Protein AF-R0IEX9-F1 (afdb_monomer_lite)

Organism: Exserohilum turcicum (strain 28A) (NCBI:txid671987)

Structure (mmCIF, N/CA/C/O backbone):
data_AF-R0IEX9-F1
#
_entry.id   AF-R0IEX9-F1
#
loop_
_atom_site.group_PDB
_atom_site.id
_atom_site.type_symbol
_atom_site.label_atom_id
_atom_site.label_alt_id
_atom_site.label_comp_id
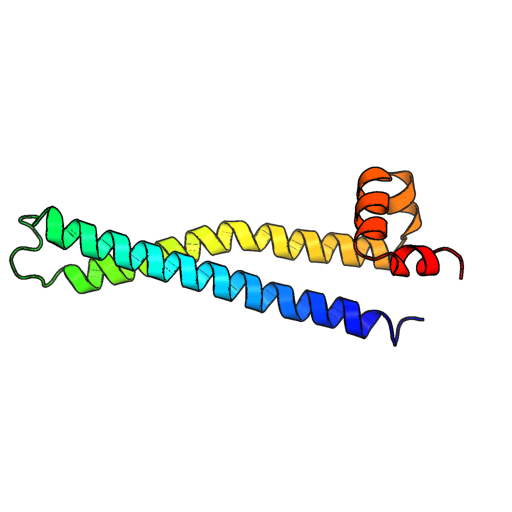_atom_site.label_asym_id
_atom_site.label_entity_id
_atom_site.label_seq_id
_atom_site.pdbx_PDB_ins_code
_atom_site.Cartn_x
_atom_site.Cartn_y
_atom_site.Cartn_z
_atom_site.occupancy
_atom_site.B_iso_or_equiv
_atom_site.auth_seq_id
_atom_site.auth_comp_id
_atom_site.auth_asym_id
_atom_site.auth_atom_id
_atom_site.pdbx_PDB_model_num
ATOM 1 N N . MET A 1 1 ? -31.711 -1.885 19.387 1.00 41.31 1 MET A N 1
ATOM 2 C CA . MET A 1 1 ? -30.317 -1.684 19.847 1.00 41.31 1 MET A CA 1
ATOM 3 C C . MET A 1 1 ? -29.274 -2.184 18.851 1.00 41.31 1 MET A C 1
ATOM 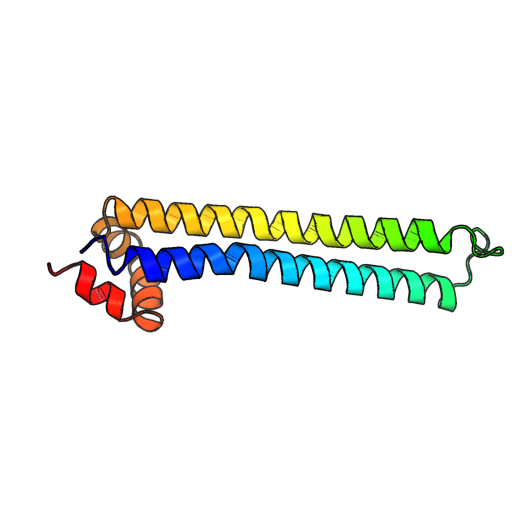5 O O . MET A 1 1 ? -28.434 -1.387 18.470 1.00 41.31 1 MET A O 1
ATOM 9 N N . ILE A 1 2 ? -29.357 -3.431 18.366 1.00 41.78 2 ILE A N 1
ATOM 10 C CA . ILE A 1 2 ? -28.413 -3.986 17.369 1.00 41.78 2 ILE A CA 1
ATOM 11 C C . ILE A 1 2 ? -28.674 -3.515 15.924 1.00 41.78 2 ILE A C 1
ATOM 13 O O . ILE A 1 2 ? -27.785 -3.562 15.083 1.00 41.78 2 ILE A O 1
ATOM 17 N N . LYS A 1 3 ? -29.899 -3.066 15.621 1.00 39.69 3 LYS A N 1
ATOM 18 C CA . LYS A 1 3 ? -30.379 -2.873 14.242 1.00 39.69 3 LYS A CA 1
ATOM 19 C C . LYS A 1 3 ? -29.983 -1.534 13.608 1.00 39.69 3 LYS A C 1
ATOM 21 O O . LYS A 1 3 ? -29.690 -1.519 12.424 1.00 39.69 3 LYS A O 1
ATOM 26 N N . ASP A 1 4 ? -29.907 -0.460 14.396 1.00 45.28 4 ASP A N 1
ATOM 27 C CA . ASP A 1 4 ? -29.552 0.873 13.878 1.00 45.28 4 ASP A CA 1
ATOM 28 C C . ASP A 1 4 ? -28.043 1.168 14.003 1.00 45.28 4 ASP A C 1
ATOM 30 O O . ASP A 1 4 ? -27.485 1.868 13.170 1.00 45.28 4 ASP A O 1
ATOM 34 N N . ARG A 1 5 ? -27.348 0.568 14.990 1.00 50.75 5 ARG A N 1
ATOM 35 C CA . ARG A 1 5 ? -25.893 0.740 15.218 1.00 50.75 5 ARG A CA 1
ATOM 36 C C . ARG A 1 5 ? -25.010 -0.194 14.390 1.00 50.75 5 ARG A C 1
ATOM 38 O O . ARG A 1 5 ? -23.861 0.140 14.123 1.00 50.75 5 ARG A O 1
ATOM 45 N N . SER A 1 6 ? -25.534 -1.359 13.995 1.00 52.41 6 SER A N 1
ATOM 46 C CA . SER A 1 6 ? -24.832 -2.228 13.047 1.00 52.41 6 SER A CA 1
ATOM 47 C C . SER A 1 6 ? -24.699 -1.540 11.701 1.00 52.41 6 SER A C 1
ATOM 49 O O . SER A 1 6 ? -23.665 -1.692 11.089 1.00 52.41 6 SER A O 1
ATOM 51 N N . ILE A 1 7 ? -25.669 -0.738 11.261 1.00 51.94 7 ILE A N 1
ATOM 52 C CA . ILE A 1 7 ? -25.620 -0.102 9.941 1.00 51.94 7 ILE A CA 1
ATOM 53 C C . ILE A 1 7 ? -24.435 0.874 9.846 1.00 51.94 7 ILE A C 1
ATOM 55 O O . ILE A 1 7 ? -23.648 0.730 8.922 1.00 51.94 7 ILE A O 1
ATOM 59 N N . ASP A 1 8 ? -24.230 1.785 10.804 1.00 55.72 8 ASP A N 1
ATOM 60 C CA . ASP A 1 8 ? -23.105 2.743 10.749 1.00 55.72 8 ASP A CA 1
ATOM 61 C C . ASP A 1 8 ? -21.735 2.073 10.954 1.00 55.72 8 ASP A C 1
ATOM 63 O O . ASP A 1 8 ? -20.776 2.382 10.242 1.00 55.72 8 ASP A O 1
ATOM 67 N N . ALA A 1 9 ? -21.639 1.107 11.874 1.00 58.53 9 ALA A N 1
ATOM 68 C CA . ALA A 1 9 ? -20.414 0.330 12.070 1.00 58.53 9 ALA A CA 1
ATOM 69 C C . ALA A 1 9 ? -20.097 -0.561 10.852 1.00 58.53 9 ALA A C 1
ATOM 71 O O . ALA A 1 9 ? -18.952 -0.609 10.414 1.00 58.53 9 ALA A O 1
ATOM 72 N N . LEU A 1 10 ? -21.109 -1.200 10.251 1.00 55.91 10 LEU A N 1
ATOM 73 C CA . LEU A 1 10 ? -20.986 -1.970 9.008 1.00 55.91 10 LEU A CA 1
ATOM 74 C C . LEU A 1 10 ? -20.632 -1.065 7.835 1.00 55.91 10 LEU A C 1
ATOM 76 O O . LEU A 1 10 ? -19.862 -1.481 6.982 1.00 55.91 10 LEU A O 1
ATOM 80 N N . VAL A 1 11 ? -21.169 0.155 7.771 1.00 57.31 11 VAL A N 1
ATOM 81 C CA . VAL A 1 11 ? -20.819 1.122 6.726 1.00 57.31 11 VAL A CA 1
ATOM 82 C C . VAL A 1 11 ? -19.352 1.512 6.858 1.00 57.31 11 VAL A C 1
ATOM 84 O O . VAL A 1 11 ? -18.649 1.480 5.855 1.00 57.31 11 VAL A O 1
ATOM 87 N N . ASN A 1 12 ? -18.849 1.804 8.060 1.00 64.38 12 ASN A N 1
ATOM 88 C CA . ASN A 1 12 ? -17.430 2.112 8.238 1.00 64.38 12 ASN A CA 1
ATOM 89 C C . ASN A 1 12 ? -16.527 0.900 7.941 1.00 64.38 12 ASN A C 1
ATOM 91 O O . ASN A 1 12 ? -15.527 1.053 7.246 1.00 64.38 12 ASN A O 1
ATOM 95 N N . GLU A 1 13 ? -16.912 -0.307 8.362 1.00 66.00 13 GLU A N 1
ATOM 96 C CA . GLU A 1 13 ? -16.196 -1.549 8.028 1.00 66.00 13 GLU A CA 1
ATOM 97 C C . GLU A 1 13 ? -16.171 -1.797 6.510 1.00 66.00 13 GLU A C 1
ATOM 99 O O . GLU A 1 13 ? -15.130 -2.052 5.902 1.00 66.00 13 GLU A O 1
ATOM 104 N N . CYS A 1 14 ? -17.310 -1.582 5.847 1.00 64.25 14 CYS A N 1
ATOM 105 C CA . CYS A 1 14 ? -17.422 -1.659 4.394 1.00 64.25 14 CYS A CA 1
ATOM 106 C C . CYS A 1 14 ? -16.660 -0.541 3.671 1.00 64.25 14 CYS A C 1
ATOM 108 O O . CYS A 1 14 ? -16.390 -0.690 2.482 1.00 64.25 14 CYS A O 1
ATOM 110 N N . LEU A 1 15 ? -16.320 0.567 4.340 1.00 72.56 15 LEU A N 1
ATOM 111 C CA . LEU A 1 15 ? -15.530 1.667 3.778 1.00 72.56 15 LEU A CA 1
ATOM 112 C C . LEU A 1 15 ? -14.024 1.481 4.003 1.00 72.56 15 LEU A C 1
ATOM 114 O O . LEU A 1 15 ? -13.238 1.893 3.149 1.00 72.56 15 LEU A O 1
ATOM 118 N N . ILE A 1 16 ? -13.609 0.817 5.084 1.00 78.81 16 ILE A N 1
ATOM 119 C CA . ILE A 1 16 ? -12.198 0.539 5.382 1.00 78.81 16 ILE A CA 1
ATOM 120 C C . ILE A 1 16 ? -11.562 -0.285 4.256 1.00 78.81 16 ILE A C 1
ATOM 122 O O . ILE A 1 16 ? -10.525 0.109 3.716 1.00 78.81 16 ILE A O 1
ATOM 126 N N . GLY A 1 17 ? -12.204 -1.375 3.826 1.00 80.19 17 GLY A N 1
ATOM 127 C CA . GLY A 1 17 ? -11.691 -2.231 2.748 1.00 80.19 17 GLY A CA 1
ATOM 128 C C . GLY A 1 17 ? -11.400 -1.478 1.434 1.00 80.19 17 GLY A C 1
ATOM 129 O O . GLY A 1 17 ? -10.268 -1.535 0.931 1.00 80.19 17 GLY A O 1
ATOM 130 N N . PRO A 1 18 ? -12.376 -0.740 0.868 1.00 84.81 18 PRO A N 1
ATOM 131 C CA . PRO A 1 18 ? -12.183 0.093 -0.315 1.00 84.81 18 PRO A CA 1
ATOM 132 C C . PRO A 1 18 ? -11.139 1.193 -0.129 1.00 84.81 18 PRO A C 1
ATOM 134 O O . PRO A 1 18 ? -10.307 1.373 -1.014 1.00 84.81 18 PRO A O 1
ATOM 137 N N . VAL A 1 19 ? -11.125 1.897 1.007 1.00 87.56 19 VAL A N 1
ATOM 138 C CA . VAL A 1 19 ? -10.165 2.986 1.258 1.00 87.56 19 VAL A CA 1
ATOM 139 C C . VAL A 1 19 ? -8.733 2.456 1.312 1.00 87.56 19 VAL A C 1
ATOM 1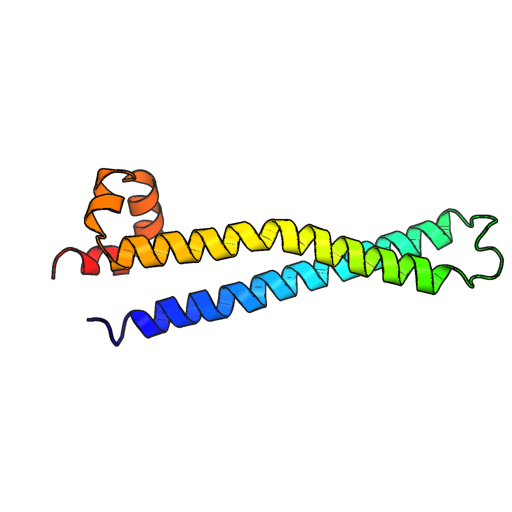41 O O . VAL A 1 19 ? -7.850 2.997 0.642 1.00 87.56 19 VAL A O 1
ATOM 144 N N . LEU A 1 20 ? -8.498 1.359 2.036 1.00 87.94 20 LEU A N 1
ATOM 145 C CA . LEU A 1 20 ? -7.182 0.719 2.108 1.00 87.94 20 LEU A CA 1
ATOM 146 C C . LEU A 1 20 ? -6.744 0.185 0.738 1.00 87.94 20 LEU A C 1
ATOM 148 O O . LEU A 1 20 ? -5.586 0.342 0.348 1.00 87.94 20 LEU A O 1
ATOM 152 N N . SER A 1 21 ? -7.677 -0.372 -0.038 1.00 86.50 21 SER A N 1
ATOM 153 C CA . SER A 1 21 ? -7.404 -0.838 -1.401 1.00 86.50 21 SER A CA 1
ATOM 154 C C . SER A 1 21 ? -7.082 0.314 -2.358 1.00 86.50 21 SER A C 1
ATOM 156 O O . SER A 1 21 ? -6.138 0.211 -3.143 1.00 86.50 21 SER A O 1
ATOM 158 N N . MET A 1 22 ? -7.804 1.435 -2.283 1.00 89.62 22 MET A N 1
ATOM 159 C CA . MET A 1 22 ? -7.512 2.636 -3.073 1.00 89.62 22 MET A CA 1
ATOM 160 C C . MET A 1 22 ? -6.138 3.216 -2.718 1.00 89.62 22 MET A C 1
ATOM 162 O O . MET A 1 22 ? -5.367 3.538 -3.623 1.00 89.62 22 MET A O 1
ATOM 166 N N . GLY A 1 23 ? -5.791 3.265 -1.428 1.00 89.75 23 GLY A N 1
ATOM 167 C CA . GLY A 1 23 ? -4.462 3.667 -0.960 1.00 89.75 23 GLY A CA 1
ATOM 168 C C . GLY A 1 23 ? -3.349 2.763 -1.498 1.00 89.75 23 GLY A C 1
ATOM 169 O O . GLY A 1 23 ? -2.360 3.255 -2.045 1.00 89.75 23 GLY A O 1
ATOM 170 N N . ALA A 1 24 ? -3.539 1.441 -1.445 1.00 91.88 24 ALA A N 1
ATOM 171 C CA . ALA A 1 24 ? -2.594 0.478 -2.012 1.00 91.88 24 ALA A CA 1
ATOM 172 C C . ALA A 1 24 ? -2.421 0.650 -3.527 1.00 91.88 24 ALA A C 1
ATOM 174 O O . ALA A 1 24 ? -1.306 0.578 -4.044 1.00 91.88 24 ALA A O 1
ATOM 175 N N . THR A 1 25 ? -3.516 0.925 -4.237 1.00 92.06 25 THR A N 1
ATOM 176 C CA . THR A 1 25 ? -3.491 1.146 -5.687 1.00 92.06 25 THR A CA 1
ATOM 177 C C . THR A 1 25 ? -2.745 2.438 -6.037 1.00 92.06 25 THR A C 1
ATOM 179 O O . THR A 1 25 ? -1.941 2.453 -6.967 1.00 92.06 25 THR A O 1
ATOM 182 N N . PHE A 1 26 ? -2.940 3.511 -5.265 1.00 93.44 26 PHE A N 1
ATOM 183 C CA . PHE A 1 26 ? -2.195 4.763 -5.425 1.00 93.44 26 PHE A CA 1
ATOM 184 C C . PHE A 1 26 ? -0.686 4.563 -5.226 1.00 93.44 26 PHE A C 1
ATOM 186 O O . PHE A 1 26 ? 0.111 5.001 -6.058 1.00 93.44 26 PHE A O 1
ATOM 193 N N . ILE A 1 27 ? -0.287 3.846 -4.171 1.00 94.62 27 ILE A N 1
ATOM 194 C CA . ILE A 1 27 ? 1.124 3.531 -3.896 1.00 94.62 27 ILE A CA 1
ATOM 195 C C . ILE A 1 27 ? 1.733 2.698 -5.030 1.00 94.62 27 ILE A C 1
ATOM 197 O O . ILE A 1 27 ? 2.860 2.964 -5.452 1.00 94.62 27 ILE A O 1
ATOM 201 N N . ALA A 1 28 ? 0.987 1.732 -5.570 1.00 95.19 28 ALA A N 1
ATOM 202 C CA . ALA A 1 28 ? 1.428 0.927 -6.704 1.00 95.19 28 ALA A CA 1
ATOM 203 C C . ALA A 1 28 ? 1.704 1.789 -7.952 1.00 95.19 28 ALA A C 1
ATOM 205 O O . ALA A 1 28 ? 2.759 1.648 -8.575 1.00 95.19 28 ALA A O 1
ATOM 206 N N . TYR A 1 29 ? 0.815 2.736 -8.280 1.00 94.94 29 TYR A N 1
ATOM 207 C CA . TYR A 1 29 ? 1.033 3.680 -9.383 1.00 94.94 29 TYR A CA 1
ATOM 208 C C . TYR A 1 29 ? 2.215 4.625 -9.138 1.00 94.94 29 TYR A C 1
ATOM 210 O O . TYR A 1 29 ? 2.996 4.866 -10.057 1.00 94.94 29 TYR A O 1
ATOM 218 N N . ALA A 1 30 ? 2.392 5.128 -7.914 1.00 95.94 30 ALA A N 1
ATOM 219 C CA . ALA A 1 30 ? 3.542 5.960 -7.569 1.00 95.94 30 ALA A CA 1
ATOM 220 C C . ALA A 1 30 ? 4.866 5.189 -7.722 1.00 95.94 30 ALA A C 1
ATOM 222 O O . ALA A 1 30 ? 5.828 5.711 -8.285 1.00 95.94 30 ALA A O 1
ATOM 223 N N . CYS A 1 31 ? 4.909 3.924 -7.294 1.00 95.25 31 CYS A N 1
ATOM 224 C CA . CYS A 1 31 ? 6.085 3.066 -7.447 1.00 95.25 31 CYS A CA 1
ATOM 225 C C . CYS A 1 31 ? 6.397 2.785 -8.928 1.00 95.25 31 CYS A C 1
ATOM 227 O O . CYS A 1 31 ? 7.547 2.895 -9.352 1.00 95.25 31 CYS A O 1
ATOM 229 N N . ALA A 1 32 ? 5.367 2.513 -9.733 1.00 94.38 32 ALA A N 1
ATOM 230 C CA . ALA A 1 32 ? 5.487 2.338 -11.179 1.00 94.38 32 ALA A CA 1
ATOM 231 C C . ALA A 1 32 ? 6.020 3.603 -11.881 1.00 94.38 32 ALA A C 1
ATOM 233 O O . ALA A 1 32 ? 6.914 3.511 -12.724 1.00 94.38 32 ALA A O 1
ATOM 234 N N . LEU A 1 33 ? 5.527 4.788 -11.496 1.00 93.88 33 LEU A N 1
ATOM 235 C CA . LEU A 1 33 ? 6.005 6.077 -12.003 1.00 93.88 33 LEU A CA 1
ATOM 236 C C . LEU A 1 33 ? 7.488 6.294 -11.668 1.00 93.88 33 LEU A C 1
ATOM 238 O O . LEU A 1 33 ? 8.270 6.664 -12.541 1.00 93.88 33 LEU A O 1
ATOM 242 N N . LEU A 1 34 ? 7.893 6.040 -10.421 1.00 93.00 34 LEU A N 1
ATOM 243 C CA . LEU A 1 34 ? 9.286 6.189 -9.998 1.00 93.00 34 LEU A CA 1
ATOM 244 C C . LEU A 1 34 ? 10.215 5.208 -10.724 1.00 93.00 34 LEU A C 1
ATOM 246 O O . LEU A 1 34 ? 11.300 5.604 -11.147 1.00 93.00 34 LEU A O 1
ATOM 250 N N . ALA A 1 35 ? 9.784 3.961 -10.931 1.00 92.19 35 ALA A N 1
ATOM 251 C CA . ALA A 1 35 ? 10.535 2.979 -11.713 1.00 92.19 35 ALA A CA 1
ATOM 252 C C . ALA A 1 35 ? 10.696 3.416 -13.179 1.00 92.19 35 ALA A C 1
ATOM 254 O O . ALA A 1 35 ? 11.773 3.276 -13.757 1.00 92.19 35 ALA A O 1
ATOM 255 N N . TYR A 1 36 ? 9.651 4.000 -13.768 1.00 90.44 36 TYR A N 1
ATOM 256 C CA . TYR A 1 36 ? 9.712 4.552 -15.118 1.00 90.44 36 TYR A CA 1
ATOM 257 C C . TYR A 1 36 ? 10.688 5.736 -15.219 1.00 90.44 36 TYR A C 1
ATOM 259 O O . TYR A 1 36 ? 11.557 5.748 -16.092 1.00 90.44 36 TYR A O 1
ATOM 267 N N . LEU A 1 37 ? 10.608 6.693 -14.288 1.00 90.38 37 LEU A N 1
ATOM 268 C CA . LEU A 1 37 ? 11.540 7.824 -14.218 1.00 90.38 37 LEU A CA 1
ATOM 269 C C . LEU A 1 37 ? 12.990 7.356 -14.027 1.00 90.38 37 LEU A C 1
ATOM 271 O O . LEU A 1 37 ? 13.898 7.886 -14.666 1.00 90.38 37 LEU A O 1
ATOM 275 N N . TYR A 1 38 ? 13.209 6.332 -13.200 1.00 89.19 38 TYR A N 1
ATOM 276 C CA . TYR A 1 38 ? 14.528 5.740 -12.987 1.00 89.19 38 TYR A CA 1
ATOM 277 C C . TYR A 1 38 ? 15.136 5.185 -14.282 1.00 89.19 38 TYR A C 1
ATOM 279 O O . TYR A 1 38 ? 16.312 5.431 -14.559 1.00 89.19 38 TYR A O 1
ATOM 287 N N . LEU A 1 39 ? 14.342 4.479 -15.094 1.00 87.81 39 LEU A N 1
ATOM 288 C CA . 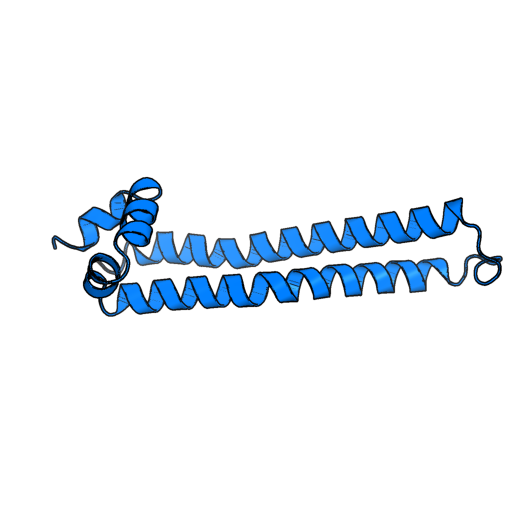LEU A 1 39 ? 14.799 3.937 -16.376 1.00 87.81 39 LEU A CA 1
ATOM 289 C C . LEU A 1 39 ? 15.146 5.035 -17.387 1.00 87.81 39 LEU A C 1
ATOM 291 O O . LEU A 1 39 ? 16.138 4.891 -18.100 1.00 87.81 39 LEU A O 1
ATOM 295 N N . ILE A 1 40 ? 14.381 6.132 -17.422 1.00 86.00 40 ILE A N 1
ATOM 296 C CA . ILE A 1 40 ? 14.663 7.281 -18.297 1.00 86.00 40 ILE A CA 1
ATOM 297 C C . ILE A 1 40 ? 15.979 7.952 -17.899 1.00 86.00 40 ILE A C 1
ATOM 299 O O . ILE A 1 40 ? 16.866 8.118 -18.734 1.00 86.00 40 ILE A O 1
ATOM 303 N N . PHE A 1 41 ? 16.125 8.332 -16.628 1.00 87.12 41 PHE A N 1
ATOM 304 C CA . PHE A 1 41 ? 17.292 9.102 -16.192 1.00 87.12 41 PHE A CA 1
ATOM 305 C C . PHE A 1 41 ? 18.579 8.277 -16.169 1.00 87.12 41 PHE A C 1
ATOM 307 O O . PHE A 1 41 ? 19.648 8.815 -16.443 1.00 87.12 41 PHE A O 1
ATOM 314 N N . THR A 1 42 ? 18.492 6.980 -15.867 1.00 84.31 42 THR A N 1
ATOM 315 C CA . THR A 1 42 ? 19.679 6.121 -15.737 1.00 84.31 42 THR A CA 1
ATOM 316 C C . THR A 1 42 ? 20.100 5.495 -17.067 1.00 84.31 42 THR A C 1
ATOM 318 O O . THR A 1 42 ? 21.249 5.083 -17.191 1.00 84.31 42 THR A O 1
ATOM 321 N N . SER A 1 43 ? 19.203 5.428 -18.064 1.00 79.31 43 SER A N 1
ATOM 322 C CA . SER A 1 43 ? 19.479 4.886 -19.409 1.00 79.31 43 SER A CA 1
ATOM 323 C C . SER A 1 43 ? 20.328 3.598 -19.390 1.00 79.31 43 SER A C 1
ATOM 325 O O . SER A 1 43 ? 21.417 3.551 -19.968 1.00 79.31 43 SER A O 1
ATOM 327 N N . PRO A 1 44 ? 19.897 2.551 -18.665 1.00 81.56 44 PRO A N 1
ATOM 328 C CA . PRO A 1 44 ? 20.751 1.400 -18.418 1.00 81.56 44 PRO A CA 1
ATOM 329 C C . PRO A 1 44 ? 20.983 0.565 -19.684 1.00 81.56 44 PRO A C 1
ATOM 331 O O . PRO A 1 44 ? 20.066 0.352 -20.476 1.00 81.56 44 PRO A O 1
ATOM 334 N N . ALA A 1 45 ? 22.188 0.000 -19.826 1.00 78.06 45 ALA A N 1
ATOM 335 C CA . ALA A 1 45 ? 22.589 -0.782 -21.002 1.00 78.06 45 ALA A CA 1
ATOM 336 C C . ALA A 1 45 ? 21.690 -2.006 -21.280 1.00 78.06 45 ALA A C 1
ATOM 338 O O . ALA A 1 45 ? 21.508 -2.380 -22.434 1.00 78.06 45 ALA A O 1
ATOM 339 N N . TYR A 1 46 ? 21.085 -2.607 -20.247 1.00 77.38 46 TYR A N 1
ATOM 340 C CA . TYR A 1 46 ? 20.145 -3.725 -20.412 1.00 77.38 46 TYR A CA 1
ATOM 341 C C . TYR A 1 46 ? 18.799 -3.304 -21.022 1.00 77.38 46 TYR A C 1
ATOM 343 O O . TYR A 1 46 ? 18.069 -4.156 -21.512 1.00 77.38 46 TYR A O 1
ATOM 351 N N . ASN A 1 47 ? 18.452 -2.014 -20.987 1.00 79.50 47 ASN A N 1
ATOM 352 C CA . ASN A 1 47 ? 17.197 -1.472 -21.512 1.00 79.50 47 ASN A CA 1
ATOM 353 C C . ASN A 1 47 ? 17.433 -0.532 -22.706 1.00 79.50 47 ASN A C 1
ATOM 355 O O . ASN A 1 47 ? 16.619 0.356 -22.951 1.00 79.50 47 ASN A O 1
ATOM 359 N N . ALA A 1 48 ? 18.534 -0.714 -23.443 1.00 74.25 48 ALA A N 1
ATOM 360 C CA . ALA A 1 48 ? 18.872 0.121 -24.596 1.00 74.25 48 ALA A CA 1
ATOM 361 C C . ALA A 1 48 ? 17.775 0.109 -25.682 1.00 74.25 48 ALA A C 1
ATOM 363 O O . ALA A 1 48 ? 17.467 1.153 -26.250 1.00 74.25 48 ALA A O 1
ATOM 364 N N . ASP A 1 49 ? 17.122 -1.039 -25.893 1.00 79.12 49 ASP A N 1
ATOM 365 C CA . ASP A 1 49 ? 16.017 -1.202 -26.853 1.00 79.12 49 ASP A CA 1
ATOM 366 C C . ASP A 1 49 ? 14.629 -0.889 -26.251 1.00 79.12 49 ASP A C 1
ATOM 368 O O . ASP A 1 49 ? 13.600 -1.066 -26.901 1.00 79.12 49 ASP A O 1
ATOM 372 N N . GLY A 1 50 ? 14.561 -0.487 -24.975 1.00 78.56 50 GLY A N 1
ATOM 373 C CA . GLY A 1 50 ? 13.314 -0.168 -24.268 1.00 78.56 50 GLY A CA 1
ATOM 374 C C . GLY A 1 50 ? 12.414 -1.363 -23.915 1.00 78.56 50 GLY A C 1
ATOM 375 O O . GLY A 1 50 ? 11.436 -1.183 -23.184 1.00 78.56 50 GLY A O 1
ATOM 376 N N . GLY A 1 51 ? 12.739 -2.578 -24.369 1.00 85.19 51 GLY A N 1
ATOM 377 C CA . GLY A 1 51 ? 11.917 -3.780 -24.181 1.00 85.19 51 GLY A CA 1
ATOM 378 C C . GLY A 1 51 ? 11.713 -4.225 -22.726 1.00 85.19 51 GLY A C 1
ATOM 379 O O . GLY A 1 51 ? 10.708 -4.866 -22.423 1.00 85.19 51 GLY A O 1
ATOM 380 N N . TYR A 1 52 ? 12.603 -3.849 -21.802 1.00 85.62 52 TYR A N 1
ATOM 381 C CA . TYR A 1 52 ? 12.463 -4.184 -20.377 1.00 85.62 52 TYR A CA 1
ATOM 382 C C . TYR A 1 52 ? 11.613 -3.178 -19.601 1.00 85.62 52 TYR A C 1
ATOM 384 O O . TYR A 1 52 ? 11.139 -3.494 -18.510 1.00 85.62 52 TYR A O 1
ATOM 392 N N . THR A 1 53 ? 11.358 -1.997 -20.165 1.00 86.88 53 THR A N 1
ATOM 393 C CA . THR A 1 53 ? 10.530 -0.951 -19.550 1.00 86.88 53 THR A CA 1
ATOM 394 C C . THR A 1 53 ? 9.163 -1.458 -19.069 1.00 86.88 53 THR A C 1
ATOM 396 O O . THR A 1 53 ? 8.874 -1.288 -17.884 1.00 86.88 53 THR A O 1
ATOM 399 N N . PRO A 1 54 ? 8.324 -2.122 -19.898 1.00 89.00 54 PRO A N 1
ATOM 400 C CA . PRO A 1 54 ? 7.022 -2.611 -19.437 1.00 89.00 54 PRO A CA 1
ATOM 401 C C . PRO A 1 54 ? 7.143 -3.660 -18.324 1.00 89.00 54 PRO A C 1
ATOM 403 O O . PRO A 1 54 ? 6.331 -3.663 -17.403 1.00 89.00 54 PRO A O 1
ATOM 406 N N . VAL A 1 55 ? 8.170 -4.514 -18.368 1.00 90.88 55 VAL A N 1
ATOM 407 C CA . VAL A 1 55 ? 8.388 -5.571 -17.369 1.00 90.88 55 VAL A CA 1
ATOM 408 C C . VAL A 1 55 ? 8.786 -4.974 -16.021 1.00 90.88 55 VAL A C 1
ATOM 410 O O . VAL A 1 55 ? 8.195 -5.318 -15.001 1.00 90.88 55 VAL A O 1
ATOM 413 N N . VAL A 1 56 ? 9.747 -4.047 -16.007 1.00 90.62 56 VAL A N 1
ATOM 414 C CA . VAL A 1 56 ? 10.222 -3.387 -14.782 1.00 90.62 56 VAL A CA 1
ATOM 415 C C . VAL A 1 56 ? 9.111 -2.556 -14.142 1.00 90.62 56 VAL A C 1
ATOM 417 O O . VAL A 1 56 ? 8.911 -2.631 -12.931 1.00 90.62 56 VAL A O 1
ATOM 420 N N . VAL A 1 57 ? 8.349 -1.804 -14.942 1.00 93.06 57 VAL A N 1
ATOM 421 C CA . VAL A 1 57 ? 7.238 -0.976 -14.449 1.00 93.06 57 VAL A CA 1
ATOM 422 C C . VAL A 1 57 ? 6.102 -1.844 -13.899 1.00 93.06 57 VAL A C 1
ATOM 424 O O . VAL A 1 57 ? 5.598 -1.566 -12.810 1.00 93.06 57 VAL A O 1
ATOM 427 N N . ALA A 1 58 ? 5.732 -2.926 -14.593 1.00 93.31 58 ALA A N 1
ATOM 428 C CA . ALA A 1 58 ? 4.724 -3.866 -14.103 1.00 93.31 58 ALA A CA 1
ATOM 429 C C . ALA A 1 58 ? 5.172 -4.562 -12.808 1.00 93.31 58 ALA A C 1
ATOM 431 O O . ALA A 1 58 ? 4.388 -4.703 -11.870 1.00 93.31 58 ALA A O 1
ATOM 432 N N . PHE A 1 59 ? 6.444 -4.954 -12.721 1.00 94.12 59 PHE A N 1
ATOM 433 C CA . PHE A 1 59 ? 6.997 -5.575 -11.522 1.00 94.12 59 PHE A CA 1
ATOM 434 C C . PHE A 1 59 ? 7.019 -4.607 -10.330 1.00 94.12 59 PHE A C 1
ATOM 436 O O . PHE A 1 59 ? 6.600 -4.974 -9.232 1.00 94.12 59 PHE A O 1
ATOM 443 N N . ALA A 1 60 ? 7.422 -3.351 -10.553 1.00 94.25 60 ALA A N 1
ATOM 444 C CA . ALA A 1 60 ? 7.384 -2.299 -9.539 1.00 94.25 60 ALA A CA 1
ATOM 445 C C . ALA A 1 60 ? 5.955 -2.026 -9.042 1.00 94.25 60 ALA A C 1
ATOM 447 O O . ALA A 1 60 ? 5.740 -1.899 -7.837 1.00 94.25 60 ALA A O 1
ATOM 448 N N . PHE A 1 61 ? 4.967 -2.014 -9.944 1.00 94.69 61 PHE A N 1
ATOM 449 C CA . PHE A 1 61 ? 3.555 -1.892 -9.577 1.00 94.69 61 PHE A CA 1
ATOM 450 C C . PHE A 1 61 ? 3.114 -3.027 -8.643 1.00 94.69 61 PHE A C 1
ATOM 452 O O . PHE A 1 61 ? 2.544 -2.773 -7.581 1.00 94.69 61 PHE A O 1
ATOM 459 N N . VAL A 1 62 ? 3.403 -4.282 -9.009 1.00 95.19 62 VAL A N 1
ATOM 460 C CA . VAL A 1 62 ? 3.008 -5.453 -8.210 1.00 95.19 62 VAL A CA 1
ATOM 461 C C . VAL A 1 62 ? 3.686 -5.434 -6.843 1.00 95.19 62 VAL A C 1
ATOM 463 O O . VAL A 1 62 ? 3.014 -5.632 -5.836 1.00 95.19 62 VAL A O 1
ATOM 466 N N . ILE A 1 63 ? 4.987 -5.144 -6.771 1.00 95.19 63 ILE A N 1
ATOM 467 C CA . ILE A 1 63 ? 5.689 -5.050 -5.484 1.00 95.19 63 ILE A CA 1
ATOM 468 C C . ILE A 1 63 ? 5.110 -3.929 -4.618 1.00 95.19 63 ILE A C 1
ATOM 470 O O . ILE A 1 63 ? 4.824 -4.167 -3.446 1.00 95.19 63 ILE A O 1
ATOM 474 N N . GLY A 1 64 ? 4.888 -2.736 -5.180 1.00 93.00 64 GLY A N 1
ATOM 475 C CA . GLY A 1 64 ? 4.295 -1.614 -4.449 1.00 93.00 64 GLY A CA 1
ATOM 476 C C . GLY A 1 64 ? 2.915 -1.956 -3.878 1.00 93.00 64 GLY A C 1
ATOM 477 O O . GLY A 1 64 ? 2.645 -1.691 -2.705 1.00 93.00 64 GLY A O 1
ATOM 478 N N . LEU A 1 65 ? 2.077 -2.629 -4.675 1.00 93.50 65 LEU A N 1
ATOM 479 C CA . LEU A 1 65 ? 0.768 -3.122 -4.244 1.00 93.50 65 LEU A CA 1
ATOM 480 C C . LEU A 1 65 ? 0.892 -4.130 -3.091 1.00 93.50 65 LEU A C 1
ATOM 482 O O . LEU A 1 65 ? 0.181 -4.021 -2.091 1.00 93.50 65 LEU A O 1
ATOM 486 N N . GLN A 1 66 ? 1.787 -5.112 -3.222 1.00 93.31 66 GLN A N 1
ATOM 487 C CA . GLN A 1 66 ? 1.942 -6.189 -2.244 1.00 93.31 66 GLN A CA 1
ATOM 488 C C . GLN A 1 66 ? 2.504 -5.682 -0.917 1.00 93.31 66 GLN A C 1
ATOM 490 O O . GLN A 1 66 ? 1.995 -6.063 0.134 1.00 93.31 66 GLN A O 1
ATOM 495 N N . ILE A 1 67 ? 3.493 -4.785 -0.950 1.00 93.38 67 ILE A N 1
ATOM 496 C CA . ILE A 1 67 ? 4.043 -4.170 0.264 1.00 93.38 67 ILE A CA 1
ATOM 497 C C . ILE A 1 67 ? 2.940 -3.429 1.016 1.00 93.38 67 ILE A C 1
ATOM 499 O O . ILE A 1 67 ? 2.780 -3.644 2.214 1.00 93.38 67 ILE A O 1
ATOM 503 N N . CYS A 1 68 ? 2.137 -2.610 0.330 1.00 91.56 68 CYS A N 1
ATOM 504 C CA . CYS A 1 68 ? 1.040 -1.909 0.991 1.00 91.56 68 CYS A CA 1
ATOM 505 C C . CYS A 1 68 ? 0.029 -2.891 1.603 1.00 91.56 68 CYS A C 1
ATOM 507 O O . CYS A 1 68 ? -0.334 -2.746 2.768 1.00 91.56 68 CYS A O 1
ATOM 509 N N . LYS A 1 69 ? -0.345 -3.952 0.876 1.00 88.06 69 LYS A N 1
ATOM 510 C CA . LYS A 1 69 ? -1.272 -4.974 1.384 1.00 88.06 69 LYS A CA 1
ATOM 511 C C . LYS A 1 69 ? -0.776 -5.691 2.639 1.00 88.06 69 LYS A C 1
ATOM 513 O O . LYS A 1 69 ? -1.585 -6.017 3.509 1.00 88.06 69 LYS A O 1
ATOM 518 N N . ILE A 1 70 ? 0.532 -5.913 2.767 1.00 92.12 70 ILE A N 1
ATOM 519 C CA . ILE A 1 70 ? 1.123 -6.496 3.981 1.00 92.12 70 ILE A CA 1
ATOM 520 C C . ILE A 1 70 ? 0.867 -5.594 5.198 1.00 92.12 70 ILE A C 1
ATOM 522 O O . ILE A 1 70 ? 0.586 -6.112 6.273 1.00 92.12 70 ILE A O 1
ATOM 526 N N . PHE A 1 71 ? 0.889 -4.268 5.035 1.00 87.06 71 PHE A N 1
ATOM 527 C CA . PHE A 1 71 ? 0.568 -3.325 6.113 1.00 87.06 71 PHE A CA 1
ATOM 528 C C . PHE A 1 71 ? -0.933 -3.199 6.384 1.00 87.06 71 PHE A C 1
ATOM 530 O O . PHE A 1 71 ? -1.340 -3.074 7.537 1.00 87.06 71 PHE A O 1
ATOM 537 N N . THR A 1 72 ? -1.773 -3.238 5.349 1.00 88.06 72 THR A N 1
ATOM 538 C CA . THR A 1 72 ? -3.225 -3.059 5.520 1.00 88.06 72 THR A CA 1
ATOM 539 C C . THR A 1 72 ? -3.914 -4.290 6.106 1.00 88.06 72 THR A C 1
ATOM 541 O O . THR A 1 72 ? -4.948 -4.157 6.751 1.00 88.06 72 THR A O 1
ATOM 544 N N . THR A 1 73 ? -3.351 -5.486 5.905 1.00 88.56 73 THR A N 1
ATOM 545 C CA . THR A 1 73 ? -3.910 -6.751 6.415 1.00 88.56 73 THR A CA 1
ATOM 546 C C . THR A 1 73 ? -4.041 -6.780 7.947 1.00 88.56 73 THR A C 1
ATOM 548 O O . THR A 1 73 ? -5.159 -6.978 8.422 1.00 88.56 73 THR A O 1
ATOM 551 N N . PRO A 1 74 ? -2.974 -6.545 8.744 1.00 89.25 74 PRO A N 1
ATOM 552 C CA . PRO A 1 74 ? -3.084 -6.538 10.203 1.00 89.25 74 PRO A CA 1
ATOM 553 C C . PRO A 1 74 ? -3.977 -5.405 10.718 1.00 89.25 74 PRO A C 1
ATOM 555 O O . PRO A 1 74 ? -4.634 -5.571 11.743 1.00 89.25 74 PRO A O 1
ATOM 558 N N . LEU A 1 75 ? -4.031 -4.275 10.002 1.00 87.75 75 LEU A N 1
ATOM 559 C CA . LEU A 1 75 ? -4.913 -3.164 10.346 1.00 87.75 75 LEU A CA 1
ATOM 560 C C . LEU A 1 75 ? -6.384 -3.584 10.246 1.00 87.75 75 LEU A C 1
ATOM 562 O O . LEU A 1 75 ? -7.124 -3.401 11.205 1.00 87.75 75 LEU A O 1
ATOM 566 N N . SER A 1 76 ? -6.778 -4.207 9.131 1.00 84.94 76 SER A N 1
ATOM 567 C CA . SER A 1 76 ? -8.143 -4.712 8.936 1.00 84.94 76 SER A CA 1
ATOM 568 C C . SER A 1 76 ? -8.510 -5.745 10.003 1.00 84.94 76 SER A C 1
ATOM 570 O O . SER A 1 76 ? -9.494 -5.571 10.712 1.00 84.94 76 SER A O 1
ATOM 572 N N . SER A 1 77 ? -7.665 -6.763 10.212 1.00 87.88 77 SER A N 1
ATOM 573 C CA . SER A 1 77 ? -7.952 -7.806 11.206 1.00 87.88 77 SER A CA 1
ATOM 574 C C . SER A 1 77 ? -7.979 -7.280 12.644 1.00 87.88 77 SER A C 1
ATOM 576 O O . SER A 1 77 ? -8.692 -7.815 13.491 1.00 87.88 77 SER A O 1
ATOM 578 N N . GLY A 1 78 ? -7.179 -6.252 12.944 1.00 85.94 78 GLY A N 1
ATOM 579 C CA . GLY A 1 78 ? -7.158 -5.614 14.257 1.00 85.94 78 GLY A CA 1
ATOM 580 C C . GLY A 1 78 ? -8.451 -4.855 14.533 1.00 85.94 78 GLY A C 1
ATOM 581 O O . GLY A 1 78 ? -9.012 -4.990 15.618 1.00 85.94 78 GLY A O 1
ATOM 582 N N . ILE A 1 79 ? -8.951 -4.121 13.536 1.00 81.62 79 ILE A N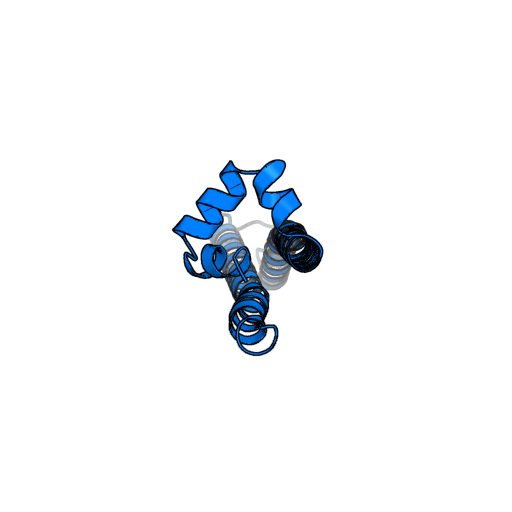 1
ATOM 583 C CA . ILE A 1 79 ? -10.235 -3.420 13.617 1.00 81.62 79 ILE A CA 1
ATOM 584 C C . ILE A 1 79 ? -11.366 -4.430 13.849 1.00 81.62 79 ILE A C 1
ATOM 586 O O . ILE A 1 79 ? -12.080 -4.304 14.845 1.00 81.62 79 ILE A O 1
ATOM 590 N N . ASP A 1 80 ? -11.449 -5.484 13.030 1.00 81.31 80 ASP A N 1
ATOM 591 C CA . ASP A 1 80 ? -12.431 -6.566 13.193 1.00 81.31 80 ASP A CA 1
ATOM 592 C C . ASP A 1 80 ? -12.398 -7.165 14.606 1.00 81.31 80 ASP A C 1
ATOM 594 O O . ASP A 1 80 ? -13.430 -7.328 15.259 1.00 81.31 80 ASP A O 1
ATOM 598 N N . THR A 1 81 ? -11.197 -7.456 15.115 1.00 83.75 81 THR A N 1
ATOM 599 C CA . THR A 1 81 ? -11.014 -8.046 16.448 1.00 83.75 81 THR A CA 1
ATOM 600 C C . THR A 1 81 ? -11.533 -7.119 17.547 1.00 83.75 81 THR A C 1
ATOM 602 O O . THR A 1 81 ? -12.215 -7.581 18.462 1.00 83.75 81 THR A O 1
ATOM 605 N N . VAL A 1 82 ? -11.253 -5.815 17.459 1.00 79.75 82 VAL A N 1
ATOM 606 C CA . VAL A 1 82 ? -11.732 -4.823 18.434 1.00 79.75 82 VAL A CA 1
ATOM 607 C C . VAL A 1 82 ? -13.256 -4.711 18.385 1.00 79.75 82 VAL A C 1
ATOM 609 O O . VAL A 1 82 ? -13.895 -4.714 19.436 1.00 79.75 82 VAL A O 1
ATOM 612 N N . PHE A 1 83 ? -13.863 -4.685 17.196 1.00 75.44 83 PHE A N 1
ATOM 613 C CA . PHE A 1 83 ? -15.323 -4.654 17.063 1.00 75.44 83 PHE A CA 1
ATOM 614 C C . PHE A 1 83 ? -15.997 -5.918 17.602 1.00 75.44 83 PHE A C 1
ATOM 616 O O . PHE A 1 83 ? -17.009 -5.811 18.295 1.00 75.44 83 PHE A O 1
ATOM 623 N N . VAL A 1 84 ? -15.430 -7.101 17.355 1.00 77.31 84 VAL A N 1
ATOM 624 C CA . VAL A 1 84 ? -15.940 -8.364 17.913 1.00 77.31 84 VAL A CA 1
ATOM 625 C C . VAL A 1 84 ? -15.806 -8.393 19.437 1.00 77.31 84 VAL A C 1
ATOM 627 O O . VAL A 1 84 ? -16.757 -8.771 20.120 1.00 77.31 84 VAL A O 1
ATOM 630 N N . ALA A 1 85 ? -14.669 -7.956 19.985 1.00 76.25 85 ALA A N 1
ATOM 631 C CA . ALA A 1 85 ? -14.463 -7.888 21.431 1.00 76.25 85 ALA A CA 1
ATOM 632 C C . ALA A 1 85 ? -15.461 -6.929 22.102 1.00 76.25 85 ALA A C 1
ATOM 634 O O . ALA A 1 85 ? -16.097 -7.294 23.090 1.00 76.25 85 ALA A O 1
ATOM 635 N N . MET A 1 86 ? -15.672 -5.744 21.517 1.00 73.06 86 MET A N 1
ATOM 636 C CA . MET A 1 86 ? -16.674 -4.779 21.988 1.00 73.06 86 MET A CA 1
ATOM 637 C C . MET A 1 86 ? -18.110 -5.294 21.873 1.00 73.06 86 MET A C 1
ATOM 639 O O . MET A 1 86 ? -18.950 -4.937 22.694 1.00 73.06 86 MET A O 1
ATOM 643 N N . ALA A 1 87 ? -18.412 -6.104 20.855 1.00 72.06 87 ALA A N 1
ATOM 644 C CA . ALA A 1 87 ? -19.732 -6.704 20.692 1.00 72.06 87 ALA A CA 1
ATOM 645 C C . ALA A 1 87 ? -20.023 -7.784 21.746 1.00 72.06 87 ALA A C 1
ATOM 647 O O . ALA A 1 87 ? -21.191 -8.031 22.046 1.00 72.06 87 ALA A O 1
ATOM 648 N N . TRP A 1 88 ? -18.984 -8.428 22.290 1.00 75.19 88 TRP A N 1
ATOM 649 C CA . TRP A 1 88 ? -19.116 -9.458 23.318 1.00 75.19 88 TRP A CA 1
ATOM 650 C C . TRP A 1 88 ? -19.234 -8.871 24.728 1.00 75.19 88 TRP A C 1
ATOM 652 O O . TRP A 1 88 ? -20.186 -9.190 25.436 1.00 75.19 88 TRP A O 1
ATOM 662 N N . ASP A 1 89 ? -18.281 -8.027 25.135 1.00 78.75 89 A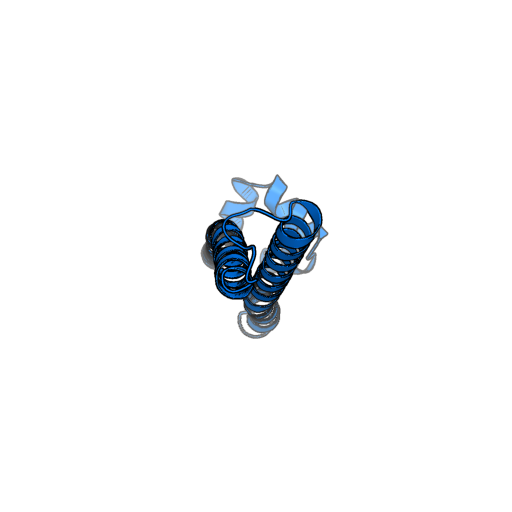SP A N 1
ATOM 663 C CA . ASP A 1 89 ? -18.286 -7.368 26.446 1.00 78.75 89 ASP A CA 1
ATOM 664 C C . ASP A 1 89 ? -17.585 -5.994 26.375 1.00 78.75 89 ASP A C 1
ATOM 666 O O . ASP A 1 89 ? -16.352 -5.908 26.428 1.00 78.75 89 ASP A O 1
ATOM 670 N N . PRO A 1 90 ? -18.347 -4.893 26.246 1.00 71.56 90 PRO A N 1
ATOM 671 C CA . PRO A 1 90 ? -17.775 -3.556 26.137 1.00 71.56 90 PRO A CA 1
ATOM 672 C C . PRO A 1 90 ? -17.156 -3.051 27.450 1.00 71.56 90 PRO A C 1
ATOM 674 O O . PRO A 1 90 ? -16.300 -2.163 27.405 1.00 71.56 90 PRO A O 1
ATOM 677 N N . GLU A 1 91 ? -17.537 -3.597 28.614 1.00 76.31 91 GLU A N 1
ATOM 678 C CA . GLU A 1 91 ? -16.988 -3.152 29.902 1.00 76.31 91 GLU A CA 1
ATOM 679 C C . GLU A 1 91 ? -15.522 -3.560 30.072 1.00 76.31 91 GLU A C 1
ATOM 681 O O . GLU A 1 91 ? -14.740 -2.832 30.691 1.00 76.31 91 GLU A O 1
ATOM 686 N N . VAL A 1 92 ? -15.111 -4.681 29.469 1.00 78.62 92 VAL A N 1
ATOM 687 C CA . VAL A 1 92 ? -13.707 -5.121 29.468 1.00 78.62 92 VAL A CA 1
ATOM 688 C C . VAL A 1 92 ? -12.819 -4.078 28.796 1.00 78.62 92 VAL A C 1
ATOM 690 O O . VAL A 1 92 ? -11.773 -3.733 29.342 1.00 78.62 92 VAL A O 1
ATOM 693 N N . LEU A 1 93 ? -13.257 -3.493 27.675 1.00 76.75 93 LEU A N 1
ATOM 694 C CA . LEU A 1 93 ? -12.498 -2.445 26.990 1.00 76.75 93 LEU A CA 1
ATOM 695 C C . LEU A 1 93 ? -12.371 -1.181 27.853 1.00 76.75 93 LEU A C 1
ATOM 697 O O . LEU A 1 93 ? -11.292 -0.597 27.928 1.00 76.75 93 LEU A O 1
ATOM 701 N N . MET A 1 94 ? -13.445 -0.781 28.541 1.00 77.94 94 MET A N 1
ATOM 702 C CA . MET A 1 94 ? -13.421 0.368 29.455 1.00 77.94 94 MET A CA 1
ATOM 703 C C . MET A 1 94 ? -12.493 0.148 30.650 1.00 77.94 94 MET A C 1
ATOM 705 O O . MET A 1 94 ? -11.862 1.093 31.119 1.00 77.94 94 MET A O 1
ATOM 709 N N . ARG A 1 95 ? -12.433 -1.086 31.164 1.00 83.19 95 ARG A N 1
ATOM 710 C CA . ARG A 1 95 ? -11.668 -1.422 32.367 1.00 83.19 95 ARG A CA 1
ATOM 711 C C . ARG A 1 95 ? -10.195 -1.689 32.074 1.00 83.19 95 ARG A C 1
ATOM 713 O O . ARG A 1 95 ? -9.343 -1.236 32.832 1.00 83.19 95 ARG A O 1
ATOM 720 N N . GLU A 1 96 ? -9.897 -2.443 31.020 1.00 84.38 96 GLU A N 1
ATOM 721 C CA . GLU A 1 96 ? -8.531 -2.865 30.682 1.00 84.38 96 GLU A CA 1
ATOM 722 C C . GLU A 1 96 ? -7.803 -1.848 29.799 1.00 84.38 96 GLU A C 1
ATOM 724 O O . GLU A 1 96 ? -6.588 -1.691 29.920 1.00 84.38 96 GLU A O 1
ATOM 729 N N . HIS A 1 97 ? -8.533 -1.106 28.959 1.00 83.62 97 HIS A N 1
ATOM 730 C CA . HIS A 1 97 ? -7.969 -0.114 28.041 1.00 83.62 97 HIS A CA 1
ATOM 731 C C . HIS A 1 97 ? -8.764 1.210 28.042 1.00 83.62 97 HIS A C 1
ATOM 733 O O . HIS A 1 97 ? -9.290 1.627 27.002 1.00 83.62 97 HIS A O 1
ATOM 739 N N . PRO A 1 98 ? -8.818 1.926 29.185 1.00 81.75 98 PRO A N 1
ATOM 740 C CA . PRO A 1 98 ? -9.596 3.160 29.323 1.00 81.75 98 PRO A CA 1
ATOM 741 C C . PRO A 1 98 ? -9.157 4.263 28.349 1.00 81.75 98 PRO A C 1
ATOM 743 O O . PRO A 1 98 ? -10.004 4.979 27.817 1.00 81.75 98 PRO A O 1
ATOM 746 N N . ASP A 1 99 ? -7.859 4.377 28.048 1.00 84.19 99 ASP A N 1
ATOM 747 C CA . ASP A 1 99 ? -7.331 5.390 27.119 1.00 84.19 99 ASP A CA 1
ATOM 748 C C . ASP A 1 99 ? -7.861 5.202 25.688 1.00 84.19 99 ASP A C 1
ATOM 750 O O . ASP A 1 99 ? -8.214 6.168 24.998 1.00 84.19 99 ASP A O 1
ATOM 754 N N . LEU A 1 100 ? -7.954 3.942 25.250 1.00 78.50 100 LEU A N 1
ATOM 755 C CA . LEU A 1 100 ? -8.490 3.580 23.941 1.00 78.50 100 LEU A CA 1
ATOM 756 C C . LEU A 1 100 ? -9.991 3.872 23.894 1.00 78.50 100 LEU A C 1
ATOM 758 O O . LEU A 1 100 ? -10.466 4.502 22.951 1.00 78.50 100 LEU A O 1
ATOM 762 N N . TYR A 1 101 ? -10.717 3.500 24.949 1.00 75.56 101 TYR A N 1
ATOM 763 C CA . TYR A 1 101 ? -12.139 3.789 25.080 1.00 75.56 101 TYR A CA 1
ATOM 764 C C . TYR A 1 101 ? -12.432 5.300 25.044 1.00 75.56 101 TYR A C 1
ATOM 766 O O . TYR A 1 101 ? -13.289 5.746 24.283 1.00 75.56 101 TYR A O 1
ATOM 774 N N . HIS A 1 102 ? -11.686 6.118 25.792 1.00 79.69 102 HIS A N 1
ATOM 775 C CA . HIS A 1 102 ? -11.842 7.575 25.768 1.00 79.69 102 HIS A CA 1
ATOM 776 C C . HIS A 1 102 ? -11.556 8.179 24.390 1.00 79.69 102 HIS A C 1
ATOM 778 O O . HIS A 1 102 ? -12.292 9.060 23.944 1.00 79.69 102 HIS A O 1
ATOM 784 N N . SER A 1 103 ? -10.536 7.677 23.693 1.00 79.81 103 SER A N 1
ATOM 785 C CA . SER A 1 103 ? -10.220 8.101 22.326 1.00 79.81 103 SER A CA 1
ATOM 786 C C . SER A 1 103 ? -11.342 7.740 21.347 1.00 79.81 103 SER A C 1
ATOM 788 O O . SER A 1 103 ? -11.717 8.557 20.507 1.00 79.81 103 SER A O 1
ATOM 790 N N . MET A 1 104 ? -11.940 6.552 21.489 1.00 72.19 104 MET A N 1
ATOM 791 C CA . MET A 1 104 ? -13.101 6.145 20.694 1.00 72.19 104 MET A CA 1
ATOM 792 C C . MET A 1 104 ? -14.323 7.017 20.983 1.00 72.19 104 MET A C 1
ATOM 794 O O . MET A 1 104 ? -14.988 7.446 20.047 1.00 72.19 104 MET A O 1
ATOM 798 N N . VAL A 1 105 ? -14.592 7.342 22.249 1.00 71.50 105 VAL A N 1
ATOM 799 C CA . VAL A 1 105 ? -15.693 8.237 22.646 1.00 71.50 105 VAL A CA 1
ATOM 800 C C . VAL A 1 105 ? -15.487 9.662 22.123 1.00 71.50 105 VAL A C 1
ATOM 802 O O . VAL A 1 105 ? -16.455 10.314 21.742 1.00 71.50 105 VAL A O 1
ATOM 805 N N . ALA A 1 106 ? -14.248 10.154 22.066 1.00 75.44 106 ALA A N 1
ATOM 806 C CA . ALA A 1 106 ? -13.952 11.484 21.534 1.00 75.44 106 ALA A CA 1
ATOM 807 C C . ALA A 1 106 ? -14.258 11.601 20.030 1.00 75.44 106 ALA A C 1
ATOM 809 O O . ALA A 1 106 ? -14.722 12.646 19.577 1.00 75.44 106 ALA A O 1
ATOM 810 N N . VAL A 1 107 ? -14.018 10.532 19.263 1.00 72.69 107 VAL A N 1
ATOM 811 C CA . VAL A 1 107 ? -14.297 10.484 17.816 1.00 72.69 107 VAL A CA 1
ATOM 812 C C . VAL A 1 107 ? -15.750 10.082 17.537 1.00 72.69 107 VAL A C 1
ATOM 814 O O . VAL A 1 107 ? -16.361 10.579 16.595 1.00 72.69 107 VAL A O 1
ATOM 817 N N . TYR A 1 108 ? -16.314 9.211 18.372 1.00 65.81 108 TYR A N 1
ATOM 818 C CA . TYR A 1 108 ? -17.658 8.653 18.257 1.00 65.81 108 TYR A CA 1
ATOM 819 C C . TYR A 1 108 ? -18.384 8.725 19.619 1.00 65.81 108 TYR A C 1
ATOM 821 O O . TYR A 1 108 ? -18.492 7.732 20.344 1.00 65.81 108 TYR A O 1
ATOM 829 N N . PRO A 1 109 ? -18.946 9.891 19.995 1.00 60.88 109 PRO A N 1
ATOM 830 C CA . PRO A 1 109 ? -19.598 10.079 21.299 1.00 60.88 109 PRO A CA 1
ATOM 831 C C . PRO A 1 109 ? -20.833 9.186 21.509 1.00 60.88 109 PRO A C 1
ATOM 833 O O . PRO A 1 109 ? -21.248 8.941 22.640 1.00 60.88 109 PRO A O 1
ATOM 836 N N . GLN A 1 110 ? -21.391 8.619 20.435 1.00 60.19 110 GLN A N 1
ATOM 837 C CA . GLN A 1 110 ? -22.486 7.641 20.486 1.00 60.19 110 GLN A CA 1
ATOM 838 C C . GLN A 1 110 ? -22.087 6.312 21.163 1.00 60.19 110 GLN A C 1
ATOM 840 O O . GLN A 1 110 ? -22.964 5.538 21.555 1.00 60.19 110 GLN A O 1
ATOM 845 N N . VAL A 1 111 ? -20.785 6.056 21.354 1.00 57.50 111 VAL A N 1
ATOM 846 C CA . VAL A 1 111 ? -20.265 4.894 22.096 1.00 57.50 111 VAL A CA 1
ATOM 847 C C . VAL A 1 111 ? -20.663 4.958 23.581 1.00 57.50 111 VAL A C 1
ATOM 849 O O . VAL A 1 111 ? -21.007 3.930 24.156 1.00 57.50 111 VAL A O 1
ATOM 852 N N . GLN A 1 112 ? -20.761 6.151 24.190 1.00 53.59 112 GLN A N 1
ATOM 853 C CA . GLN A 1 112 ? -21.176 6.299 25.599 1.00 53.59 112 GLN A CA 1
ATOM 854 C C . GLN A 1 112 ? -22.633 5.892 25.860 1.00 53.59 112 GLN A C 1
ATOM 856 O O . GLN A 1 112 ? -22.947 5.349 26.916 1.00 53.59 112 GLN A O 1
ATOM 861 N N . GLN A 1 113 ? -23.530 6.088 24.891 1.00 53.66 113 GLN A N 1
ATOM 862 C CA . GLN A 1 113 ? -24.933 5.666 25.006 1.00 53.66 113 GLN A CA 1
ATOM 863 C C . GLN A 1 113 ? -25.114 4.140 24.868 1.00 53.66 113 GLN A C 1
ATOM 865 O O . GLN A 1 113 ? -26.239 3.645 24.883 1.00 53.66 113 GLN A O 1
ATOM 870 N N . ALA A 1 114 ? -24.040 3.373 24.643 1.00 49.94 114 ALA A N 1
ATOM 871 C CA . ALA A 1 114 ? -24.082 1.911 24.557 1.00 49.94 114 ALA A CA 1
ATOM 872 C C . ALA A 1 114 ? -24.043 1.212 25.921 1.00 49.94 114 ALA A C 1
ATOM 874 O O . ALA A 1 114 ? -24.563 0.113 26.031 1.00 49.94 114 ALA A O 1
ATOM 875 N N . ILE A 1 115 ? -23.438 1.839 26.933 1.00 50.00 115 ILE A N 1
ATOM 876 C CA . ILE A 1 115 ? -23.101 1.180 28.207 1.00 50.00 115 ILE A CA 1
ATOM 877 C C . ILE A 1 115 ? -24.153 1.427 29.298 1.00 50.00 115 ILE A C 1
ATOM 879 O O . ILE A 1 115 ? -24.140 0.782 30.334 1.00 50.00 115 ILE A O 1
ATOM 883 N N . HIS A 1 116 ? -25.070 2.376 29.099 1.00 46.59 116 HIS A N 1
ATOM 884 C CA . HIS A 1 116 ? -26.084 2.746 30.101 1.00 46.59 116 HIS A CA 1
ATOM 885 C C . HIS A 1 116 ? -27.500 2.236 29.760 1.00 46.59 116 HIS A C 1
ATOM 887 O O . HIS A 1 116 ? -28.474 2.780 30.282 1.00 46.59 116 HIS A O 1
ATOM 893 N N . ALA A 1 117 ? -27.634 1.241 28.872 1.00 41.81 117 ALA A N 1
ATOM 894 C CA . ALA A 1 117 ? -28.916 0.686 28.423 1.00 41.81 117 ALA A CA 1
ATOM 895 C C . ALA A 1 117 ? -28.955 -0.841 28.528 1.00 41.81 117 ALA A C 1
ATOM 897 O O . ALA A 1 117 ? -27.949 -1.472 28.138 1.00 41.81 117 ALA A O 1
#

Foldseek 3Di:
DCPPVCVVVVVVLVVLVVVLQVVLQVQLQVQLVVQLVCCVVVVDPVCVVVVCSVVSSVVSSVVSSVVSCVVSVVVSVVSVVVVVVCVVPVVCCCVVPVVVVVVCCVVPVVSVVVPPD

InterPro domains:
  IPR007603 Choline transporter-like [PF04515] (1-91)

Radius of gyration: 22.03 Å; chains: 1; bounding box: 53×21×59 Å

Sequence (117 aa):
MIKDRSIDALVNECLIGPVLSMGATFIAYACALLAYLYLIFTSPAYNADGGYTPVVVAFAFVIGLQICKIFTTPLSSGIDTVFVAMAWDPEVLMREHPDLYHSMVAVYPQVQQAIHA

Secondary structure (DSSP, 8-state):
-HHHHHHHHHHHHHHHHHHHHHHHHHHHHHHHHHHHHHHHHH--GGGTTSTTHHHHHHHHHHHHHHHHHHHHHHHHHHHHHHHHHHHH-HHHHHHH-HHHHHHHHHH-GGGGGGS--

pLDDT: mean 78.66, std 14.7, range [39.69, 95.94]